Protein AF-A0A934BEP5-F1 (afdb_monomer_lite)

Sequence (52 aa):
MVPYPFSRGLFLYGNPLWVSREADDVSLEAARLELETVLNRLTEQAEQDVMR

Foldseek 3Di:
DDDPPVPDDDDDDDDDQDDDPPDDPVSVVVSVVVVVVRVVVVVVVRVVVVVD

pLDDT: mean 90.96, std 11.36, range [56.69, 98.5]

Secondary structure (DSSP, 8-state):
-PPTTTT-------PPPP--TT--HHHHHHHHHHHHHHHHHHHHHHHHHHH-

Radius of gyration: 15.94 Å; chains: 1; bounding box: 31×23×43 Å

Structure (mmCIF, N/CA/C/O backbone):
data_AF-A0A934BEP5-F1
#
_entry.id   AF-A0A934BEP5-F1
#
loop_
_atom_site.group_PDB
_atom_site.id
_atom_site.type_symbol
_atom_site.label_atom_id
_atom_site.label_alt_id
_atom_site.label_comp_id
_atom_site.label_asym_id
_atom_site.label_entity_id
_atom_site.label_seq_id
_atom_site.pdbx_PDB_ins_code
_atom_site.Cartn_x
_atom_site.Cartn_y
_atom_site.Cartn_z
_atom_site.occupancy
_atom_site.B_iso_or_equiv
_atom_site.auth_seq_id
_atom_site.auth_comp_id
_atom_site.auth_asym_id
_atom_site.auth_atom_id
_atom_site.pdbx_PDB_model_num
ATOM 1 N N . MET A 1 1 ? -18.937 -13.738 17.269 1.00 57.38 1 MET A N 1
ATOM 2 C CA . MET A 1 1 ? -18.899 -12.360 17.803 1.00 57.38 1 MET A CA 1
ATOM 3 C C . MET A 1 1 ? -17.438 -11.945 17.850 1.00 57.38 1 MET A C 1
ATOM 5 O O . MET A 1 1 ? -16.669 -12.668 18.470 1.00 57.38 1 MET A O 1
ATOM 9 N N . VAL A 1 2 ? -17.030 -10.896 17.130 1.00 67.69 2 VAL A N 1
ATOM 10 C CA . VAL A 1 2 ? -15.631 -10.431 17.152 1.00 67.69 2 VAL A CA 1
ATOM 11 C C . VAL A 1 2 ? -15.455 -9.516 18.371 1.00 67.69 2 VAL A C 1
ATOM 13 O O . VAL A 1 2 ? -16.224 -8.561 18.502 1.00 67.69 2 VAL A O 1
ATOM 16 N N . PRO A 1 3 ? -14.530 -9.819 19.297 1.00 68.69 3 PRO A N 1
ATOM 17 C CA . PRO A 1 3 ? -14.329 -9.009 20.492 1.00 68.69 3 PRO A CA 1
ATOM 18 C C . PRO A 1 3 ? -13.677 -7.664 20.150 1.00 68.69 3 PRO A C 1
ATOM 20 O O . PRO A 1 3 ? -12.912 -7.547 19.192 1.00 68.69 3 PRO A O 1
ATOM 23 N N . TYR A 1 4 ? -13.971 -6.641 20.953 1.00 56.69 4 TYR A N 1
ATOM 24 C CA . TYR A 1 4 ? -13.270 -5.359 20.878 1.00 56.69 4 TYR A CA 1
ATOM 25 C C . TYR A 1 4 ? -11.750 -5.543 21.075 1.00 56.69 4 TYR A C 1
ATOM 27 O O . TYR A 1 4 ? -11.350 -6.418 21.847 1.00 56.69 4 TYR A O 1
ATOM 35 N N . PRO A 1 5 ? -10.907 -4.729 20.405 1.00 65.19 5 PRO A N 1
ATOM 36 C CA . PRO A 1 5 ? -11.261 -3.605 19.527 1.00 65.19 5 PRO A CA 1
ATOM 37 C C . PRO A 1 5 ? -11.495 -3.995 18.054 1.00 65.19 5 PRO A C 1
ATOM 39 O O . PRO A 1 5 ? -11.816 -3.136 17.242 1.00 65.19 5 PRO A O 1
ATOM 42 N N . PHE A 1 6 ? -11.400 -5.280 17.700 1.00 70.94 6 PHE A N 1
ATOM 43 C CA . PHE A 1 6 ? -11.487 -5.764 16.313 1.00 70.94 6 PHE A CA 1
ATOM 44 C C . PHE A 1 6 ? -12.915 -5.793 15.739 1.00 70.94 6 PHE A C 1
ATOM 46 O O . PHE A 1 6 ? -13.143 -6.324 14.654 1.00 70.94 6 PHE A O 1
ATOM 53 N N . SER A 1 7 ? -13.900 -5.244 16.455 1.00 75.56 7 SER A N 1
ATOM 54 C CA . SER A 1 7 ? -15.289 -5.148 15.994 1.00 75.56 7 SER A CA 1
ATOM 55 C C . SER A 1 7 ? -15.504 -4.049 14.944 1.00 75.56 7 SER A C 1
ATOM 57 O O . SER A 1 7 ? -16.566 -4.008 14.324 1.00 75.56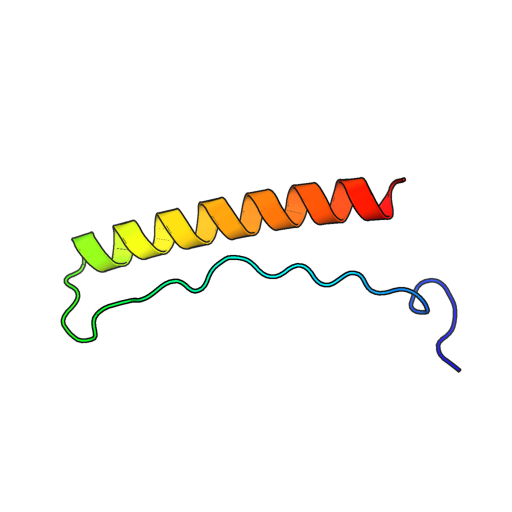 7 SER A O 1
ATOM 59 N N . ARG A 1 8 ? -14.513 -3.169 14.727 1.00 77.56 8 ARG A N 1
ATOM 60 C CA . ARG A 1 8 ? -14.533 -2.100 13.719 1.00 77.56 8 ARG A CA 1
ATOM 61 C C . ARG A 1 8 ? -13.302 -2.205 12.819 1.00 77.56 8 ARG A C 1
ATOM 63 O O . ARG A 1 8 ? -12.180 -2.211 13.311 1.00 77.56 8 ARG A O 1
ATOM 70 N N . GLY A 1 9 ? -13.528 -2.255 11.509 1.00 86.12 9 GLY A N 1
ATOM 71 C CA . GLY A 1 9 ? -12.487 -2.165 10.485 1.00 86.12 9 GLY A CA 1
ATOM 72 C C . GLY A 1 9 ? -12.790 -1.015 9.531 1.00 86.12 9 GLY A C 1
ATOM 73 O O . GLY A 1 9 ? -13.944 -0.830 9.145 1.00 86.12 9 GLY A O 1
ATOM 74 N N . LEU A 1 10 ? -11.763 -0.247 9.172 1.00 89.81 10 LEU A N 1
ATOM 75 C CA . LEU A 1 10 ? -11.815 0.786 8.141 1.00 89.81 10 LEU A CA 1
ATOM 76 C C . LEU A 1 10 ? -10.973 0.311 6.957 1.00 89.81 10 LEU A C 1
ATOM 78 O O . LEU A 1 10 ? -9.809 -0.040 7.131 1.00 89.81 10 LEU A O 1
ATOM 82 N N . PHE A 1 11 ? -11.565 0.299 5.765 1.00 92.69 11 PHE A N 1
ATOM 83 C CA . PHE A 1 11 ? -10.875 -0.031 4.522 1.00 92.69 11 PHE A CA 1
ATOM 84 C C . PHE A 1 11 ? -10.982 1.159 3.579 1.00 92.69 11 PHE A C 1
ATOM 86 O O . PHE A 1 11 ? -12.087 1.580 3.238 1.00 92.69 11 PHE A O 1
ATOM 93 N N . LEU A 1 12 ? -9.835 1.685 3.159 1.00 95.94 12 LEU A N 1
ATOM 94 C CA . LEU A 1 12 ? -9.745 2.738 2.158 1.00 95.94 12 LEU A CA 1
ATOM 95 C C . LEU A 1 12 ? -9.091 2.172 0.900 1.00 95.94 12 LEU A C 1
ATOM 97 O O . LEU A 1 12 ? -8.106 1.439 0.978 1.00 95.94 12 LEU A O 1
ATOM 101 N N . TYR A 1 13 ? -9.634 2.537 -0.257 1.00 95.50 13 TYR A N 1
ATOM 102 C CA . TYR A 1 13 ? -9.105 2.153 -1.560 1.00 95.50 13 TYR A CA 1
ATOM 103 C C . TYR A 1 13 ? -8.816 3.407 -2.379 1.00 95.50 13 TYR A C 1
ATOM 105 O O . TYR A 1 13 ? -9.615 4.344 -2.406 1.00 95.50 13 TYR A O 1
ATOM 113 N N . GLY A 1 14 ? -7.651 3.421 -3.024 1.00 94.25 14 GLY A N 1
ATOM 114 C CA . GLY A 1 14 ? -7.259 4.474 -3.953 1.00 94.25 14 GLY A CA 1
ATOM 115 C C . GLY A 1 14 ? -7.853 4.268 -5.341 1.00 94.25 14 GLY A C 1
ATOM 116 O O . GLY A 1 14 ? -8.522 3.270 -5.615 1.00 94.25 14 GLY A O 1
ATOM 117 N N . ASN A 1 15 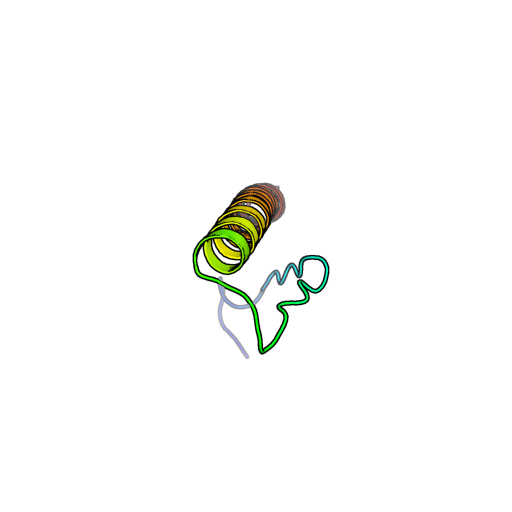? -7.564 5.210 -6.236 1.00 96.25 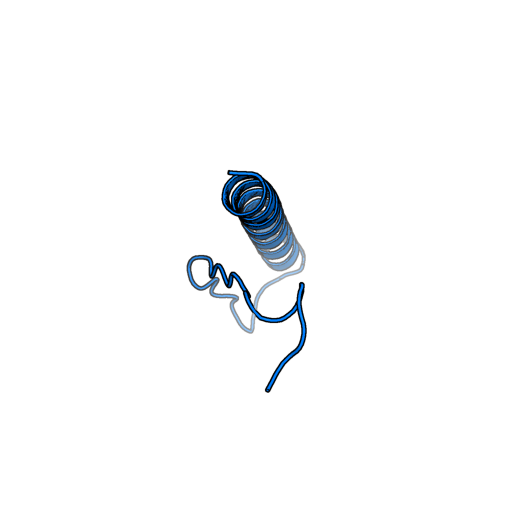15 ASN A N 1
ATOM 118 C CA . ASN A 1 15 ? -7.875 5.026 -7.647 1.00 96.25 15 ASN A CA 1
ATOM 119 C C . ASN A 1 15 ? -7.054 3.858 -8.220 1.00 96.25 15 ASN A C 1
ATOM 121 O O . ASN A 1 15 ? -5.907 3.666 -7.809 1.00 96.25 15 ASN A O 1
ATOM 125 N N . PRO A 1 16 ? -7.608 3.092 -9.174 1.00 95.56 16 PRO A N 1
ATOM 126 C CA . PRO A 1 16 ? -6.849 2.073 -9.883 1.00 95.56 16 PRO A CA 1
ATOM 127 C C . PRO A 1 16 ? -5.632 2.676 -10.588 1.00 95.56 16 PRO A C 1
ATOM 129 O O . PRO A 1 16 ? -5.761 3.677 -11.294 1.00 95.56 16 PRO A O 1
ATOM 132 N N . LEU A 1 17 ? -4.477 2.028 -10.433 1.00 95.00 17 LEU A N 1
ATOM 133 C CA . LEU A 1 17 ? -3.250 2.367 -11.144 1.00 95.00 17 LEU A CA 1
ATOM 134 C C . LEU A 1 17 ? -3.044 1.376 -12.292 1.00 95.00 17 LEU A C 1
ATOM 136 O O . LEU A 1 17 ?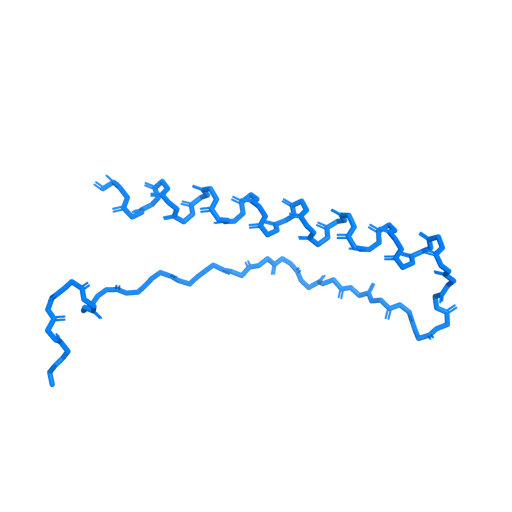 -2.973 0.166 -12.070 1.00 95.00 17 LEU A O 1
ATOM 140 N N . TRP A 1 18 ? -2.956 1.884 -13.519 1.00 95.19 18 TRP A N 1
ATOM 141 C CA . TRP A 1 18 ? -2.718 1.066 -14.706 1.00 95.19 18 TRP A CA 1
ATOM 142 C C . TRP A 1 18 ? -1.234 1.053 -15.046 1.00 95.19 18 TRP A C 1
ATOM 144 O O . TRP A 1 18 ? -0.636 2.102 -15.266 1.00 95.19 18 TRP A O 1
ATOM 154 N N . VAL A 1 19 ? -0.657 -0.143 -15.136 1.00 95.69 19 VAL A N 1
ATOM 155 C CA . VAL A 1 19 ? 0.744 -0.342 -15.517 1.00 95.69 19 VAL A CA 1
ATOM 156 C C . VAL A 1 19 ? 0.781 -1.119 -16.826 1.00 95.69 19 VAL A C 1
ATOM 158 O O . VAL A 1 19 ? 0.170 -2.184 -16.939 1.00 95.69 19 VAL A O 1
ATOM 161 N N . SER A 1 20 ? 1.467 -0.565 -17.825 1.00 96.00 20 SER A N 1
ATOM 162 C CA . SER A 1 20 ? 1.656 -1.227 -19.117 1.00 96.00 20 SER A CA 1
ATOM 163 C C . SER A 1 20 ? 2.453 -2.520 -18.950 1.00 96.00 20 SER A C 1
ATOM 165 O O . SER A 1 20 ? 3.381 -2.582 -18.143 1.00 96.00 20 SER A O 1
ATOM 167 N N . ARG A 1 21 ? 2.138 -3.547 -19.744 1.00 95.88 21 ARG A N 1
ATOM 168 C CA . ARG A 1 21 ? 2.900 -4.804 -19.732 1.00 95.88 21 ARG A CA 1
ATOM 169 C C . ARG A 1 21 ? 4.311 -4.611 -20.295 1.00 95.88 21 ARG A C 1
ATOM 171 O O . ARG A 1 21 ? 5.226 -5.336 -19.921 1.00 95.88 21 ARG A O 1
ATOM 178 N N . GLU A 1 22 ? 4.470 -3.634 -21.175 1.00 96.88 22 GLU A N 1
ATOM 179 C CA . GLU A 1 22 ? 5.707 -3.267 -21.857 1.00 96.88 22 GLU A CA 1
ATOM 180 C C . GLU A 1 22 ? 6.415 -2.081 -21.176 1.00 96.88 22 GLU A C 1
ATOM 182 O O . GLU A 1 22 ? 7.250 -1.431 -21.800 1.00 96.88 22 GLU A O 1
ATOM 187 N N . ALA A 1 23 ? 6.052 -1.753 -19.930 1.00 95.81 23 ALA A N 1
ATOM 188 C CA . ALA A 1 23 ? 6.677 -0.665 -19.187 1.00 95.81 23 ALA A CA 1
ATOM 189 C C . ALA A 1 23 ? 8.188 -0.903 -19.025 1.00 95.81 23 ALA A C 1
ATOM 191 O O . ALA A 1 23 ? 8.618 -1.993 -18.645 1.00 95.81 23 ALA A O 1
ATOM 192 N N . ASP A 1 24 ? 8.977 0.132 -19.311 1.00 97.50 24 ASP A N 1
ATOM 193 C CA . ASP A 1 24 ? 10.406 0.153 -19.014 1.00 97.50 24 ASP A CA 1
ATOM 194 C C . ASP A 1 24 ? 10.661 0.493 -17.538 1.00 97.50 24 ASP A C 1
ATOM 196 O O . ASP A 1 24 ? 9.748 0.862 -16.794 1.00 97.50 24 ASP A O 1
ATOM 200 N N . ASP A 1 25 ? 11.916 0.380 -17.107 1.00 98.00 25 ASP A N 1
ATOM 201 C CA . ASP A 1 25 ? 12.297 0.588 -15.706 1.00 98.00 25 ASP A CA 1
ATOM 202 C C . ASP A 1 25 ? 11.923 1.988 -15.195 1.00 98.00 25 ASP A C 1
ATOM 204 O O . ASP A 1 25 ? 11.517 2.148 -14.045 1.00 98.00 25 ASP A O 1
ATOM 208 N N . VAL A 1 26 ? 12.005 3.007 -16.056 1.00 97.88 26 VAL A N 1
ATOM 209 C CA . VAL A 1 26 ? 11.654 4.391 -15.704 1.00 97.88 26 VAL A CA 1
ATOM 210 C C . VAL A 1 26 ? 10.147 4.527 -15.489 1.00 97.88 26 VAL A C 1
ATOM 212 O O . VAL A 1 26 ? 9.712 5.135 -14.511 1.00 97.88 26 VAL A O 1
ATOM 215 N N . SER A 1 27 ? 9.343 3.940 -16.375 1.00 97.19 27 SER A N 1
ATOM 216 C CA . SER A 1 27 ? 7.882 3.962 -16.274 1.00 97.19 27 SER A CA 1
ATOM 217 C C . SER A 1 27 ? 7.385 3.153 -15.076 1.00 97.19 27 SER A C 1
ATOM 219 O O . SER A 1 27 ? 6.445 3.567 -14.396 1.00 97.19 27 SER A O 1
ATOM 221 N N . LEU A 1 28 ? 8.029 2.018 -14.785 1.00 98.12 28 LEU A N 1
ATOM 222 C CA . LEU A 1 28 ? 7.743 1.218 -13.596 1.00 98.12 28 LEU A CA 1
ATOM 223 C C . LEU A 1 28 ? 8.072 1.978 -12.313 1.00 98.12 28 LEU A C 1
ATOM 225 O O . LEU A 1 28 ? 7.270 1.967 -11.380 1.00 98.12 28 LEU A O 1
ATOM 229 N N . GLU A 1 29 ? 9.207 2.673 -12.271 1.00 98.31 29 GLU A N 1
ATOM 230 C CA . GLU A 1 29 ? 9.589 3.473 -11.109 1.00 98.31 29 GLU A CA 1
ATOM 231 C C . GLU A 1 29 ? 8.634 4.654 -10.885 1.00 98.31 29 GLU A C 1
ATOM 233 O O . GLU A 1 29 ? 8.245 4.933 -9.750 1.00 98.31 29 GLU A O 1
ATOM 238 N N . ALA A 1 30 ? 8.173 5.304 -11.956 1.00 97.62 30 ALA A N 1
ATOM 239 C CA . ALA A 1 30 ? 7.158 6.349 -11.858 1.00 97.62 30 ALA A CA 1
ATOM 240 C C . ALA A 1 30 ? 5.837 5.812 -11.274 1.00 97.62 30 ALA A C 1
ATOM 242 O O . ALA A 1 30 ? 5.287 6.401 -10.342 1.00 97.62 30 ALA A O 1
ATOM 243 N N . ALA A 1 31 ? 5.365 4.658 -11.759 1.00 97.62 31 ALA A N 1
ATOM 244 C CA . ALA A 1 31 ? 4.173 4.001 -11.222 1.00 97.62 31 ALA A CA 1
ATOM 245 C C . ALA A 1 31 ? 4.359 3.577 -9.753 1.00 97.62 31 ALA A C 1
ATOM 247 O O . ALA A 1 31 ? 3.444 3.715 -8.939 1.00 97.62 31 ALA A O 1
ATOM 248 N N . ARG A 1 32 ? 5.555 3.104 -9.384 1.00 97.69 32 ARG A N 1
ATOM 249 C CA . ARG A 1 32 ? 5.898 2.753 -8.000 1.00 97.69 32 ARG A CA 1
ATOM 250 C C . ARG A 1 32 ? 5.798 3.966 -7.070 1.00 97.69 32 ARG A C 1
ATOM 252 O O . ARG A 1 32 ? 5.209 3.851 -5.996 1.00 97.69 32 ARG A O 1
ATOM 259 N N . LEU A 1 33 ? 6.338 5.114 -7.481 1.00 98.50 33 LEU A N 1
ATOM 260 C CA . LEU A 1 33 ? 6.275 6.367 -6.720 1.00 98.50 33 LEU A CA 1
ATOM 261 C C . LEU A 1 33 ? 4.838 6.883 -6.567 1.00 98.50 33 LEU A C 1
ATOM 263 O O . LEU A 1 33 ? 4.459 7.345 -5.487 1.00 98.50 33 LEU A O 1
ATOM 267 N N . GLU A 1 34 ? 4.021 6.785 -7.619 1.00 97.81 34 GLU A N 1
ATOM 268 C CA . GLU A 1 34 ? 2.601 7.145 -7.553 1.00 97.81 34 GLU A CA 1
ATOM 269 C C . GLU A 1 34 ? 1.851 6.254 -6.555 1.00 97.81 34 GLU A C 1
ATOM 271 O O . GLU A 1 34 ? 1.140 6.760 -5.682 1.00 97.81 34 GLU A O 1
ATOM 276 N N . LEU A 1 35 ? 2.062 4.936 -6.632 1.00 98.00 35 LEU A N 1
ATOM 277 C CA . LEU A 1 35 ? 1.454 3.977 -5.714 1.00 98.00 35 LEU A CA 1
ATOM 278 C C . LEU A 1 35 ? 1.831 4.277 -4.260 1.00 98.00 35 LEU A C 1
ATOM 280 O O . LEU A 1 35 ? 0.952 4.350 -3.402 1.00 98.00 35 LEU A O 1
ATOM 284 N N . GLU A 1 36 ? 3.120 4.480 -3.988 1.00 98.50 36 GLU A N 1
ATOM 285 C CA . GLU A 1 36 ? 3.626 4.814 -2.654 1.00 98.50 36 GLU A CA 1
ATOM 286 C C . GLU A 1 36 ? 2.974 6.091 -2.115 1.00 98.50 36 GLU A C 1
ATOM 288 O O . GLU A 1 36 ? 2.453 6.107 -0.999 1.00 98.50 36 GLU A O 1
ATOM 293 N N . THR A 1 37 ? 2.917 7.139 -2.936 1.00 98.25 37 THR A N 1
ATOM 294 C CA . THR A 1 37 ? 2.303 8.417 -2.559 1.00 98.25 37 THR A CA 1
ATOM 295 C C . THR A 1 37 ? 0.827 8.246 -2.190 1.00 98.25 37 THR A C 1
ATOM 297 O O . THR A 1 37 ? 0.363 8.790 -1.184 1.00 98.25 37 THR A O 1
ATOM 300 N N . VAL A 1 38 ? 0.070 7.474 -2.978 1.00 98.19 38 VAL A N 1
ATOM 301 C CA . VAL A 1 38 ? -1.353 7.226 -2.707 1.00 98.19 38 VAL A CA 1
ATOM 302 C C . VAL A 1 38 ? -1.539 6.393 -1.442 1.00 98.19 38 VAL A C 1
ATOM 304 O O . VAL A 1 38 ? -2.378 6.750 -0.616 1.00 98.19 38 VAL A O 1
ATOM 307 N N . LEU A 1 39 ? -0.776 5.313 -1.268 1.00 98.25 39 LEU A N 1
ATOM 308 C CA . LEU A 1 39 ? -0.910 4.435 -0.105 1.00 98.25 39 LEU A CA 1
ATOM 309 C C . LEU A 1 39 ? -0.530 5.141 1.199 1.00 98.25 39 LEU A C 1
ATOM 311 O O . LEU A 1 39 ? -1.250 4.992 2.187 1.00 98.25 39 LEU A O 1
ATOM 315 N N . ASN A 1 40 ? 0.523 5.961 1.195 1.00 98.44 40 ASN A N 1
ATOM 316 C CA . ASN A 1 40 ? 0.911 6.751 2.365 1.00 98.44 40 ASN A CA 1
ATOM 317 C C . ASN A 1 40 ? -0.205 7.729 2.756 1.00 98.44 40 ASN A C 1
ATOM 319 O O . ASN A 1 40 ? -0.657 7.726 3.898 1.00 98.44 40 ASN A O 1
ATOM 323 N N . ARG A 1 41 ? -0.755 8.469 1.784 1.00 98.38 41 ARG A N 1
ATOM 324 C CA . ARG A 1 41 ? -1.881 9.385 2.023 1.00 98.38 41 ARG A CA 1
ATOM 325 C C . ARG A 1 41 ? -3.124 8.671 2.565 1.00 98.38 41 ARG A C 1
ATOM 327 O O . ARG A 1 41 ? -3.796 9.193 3.449 1.00 98.38 41 ARG A O 1
ATOM 334 N N . LEU A 1 42 ? -3.473 7.501 2.021 1.00 98.06 42 LEU A N 1
ATOM 335 C CA . LEU A 1 42 ? -4.617 6.722 2.514 1.00 98.06 42 LEU A CA 1
ATOM 336 C C . LEU A 1 42 ? -4.374 6.176 3.922 1.00 98.06 42 LEU A C 1
ATOM 338 O O . LEU A 1 42 ? -5.313 6.098 4.707 1.00 98.06 42 LEU A O 1
ATOM 342 N N . THR A 1 43 ? -3.132 5.826 4.247 1.00 97.38 43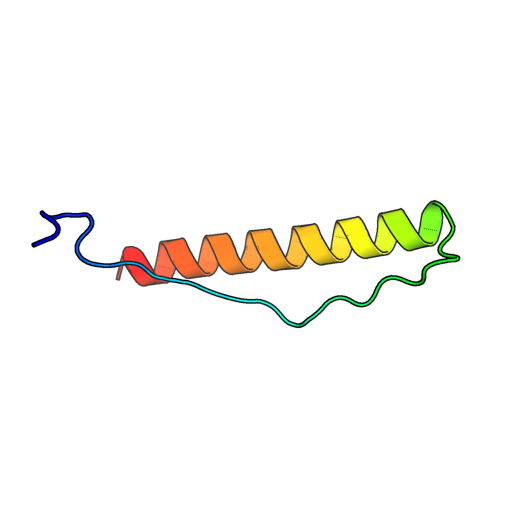 THR A N 1
ATOM 343 C CA . THR A 1 43 ? -2.754 5.371 5.589 1.00 97.38 43 THR A CA 1
ATOM 344 C C . THR A 1 4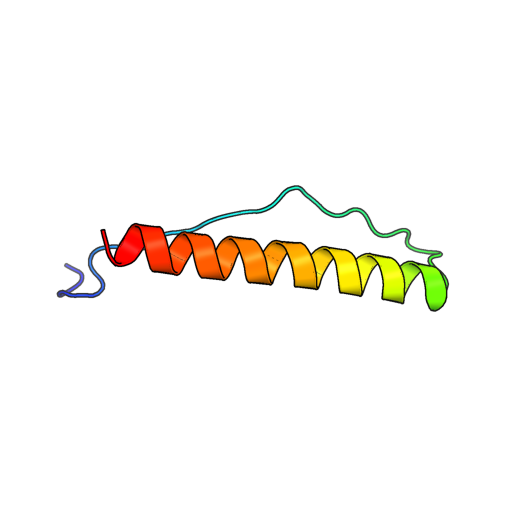3 ? -2.920 6.499 6.603 1.00 97.38 43 THR A C 1
ATOM 346 O O . THR A 1 43 ? -3.621 6.316 7.593 1.00 97.38 43 THR A O 1
ATOM 349 N N . GLU A 1 44 ? -2.393 7.691 6.309 1.00 97.50 44 GLU A N 1
ATOM 350 C CA . GLU A 1 44 ? -2.576 8.877 7.159 1.00 97.50 44 GLU A CA 1
ATOM 351 C C . GLU A 1 44 ? -4.063 9.217 7.353 1.00 97.50 44 GLU A C 1
ATOM 353 O O . GLU A 1 44 ? -4.501 9.504 8.468 1.00 97.50 44 GLU A O 1
ATOM 358 N N . GLN A 1 45 ? -4.869 9.131 6.289 1.00 96.81 45 GLN A N 1
ATOM 359 C CA . GLN A 1 45 ? -6.317 9.341 6.378 1.00 96.81 45 GLN A CA 1
ATOM 360 C C . GLN A 1 45 ? -6.990 8.302 7.283 1.00 96.81 45 GLN A C 1
ATOM 362 O O . GLN A 1 45 ? -7.821 8.655 8.118 1.00 96.81 45 GLN A O 1
ATOM 367 N N . ALA A 1 46 ? -6.633 7.023 7.136 1.00 95.75 46 ALA A N 1
ATOM 368 C CA . ALA A 1 46 ? -7.203 5.955 7.947 1.00 95.75 46 ALA A CA 1
ATOM 369 C C . ALA A 1 46 ? -6.878 6.136 9.435 1.00 95.75 46 ALA A C 1
ATOM 371 O O . ALA A 1 46 ? -7.749 5.936 10.282 1.00 95.75 46 ALA A O 1
ATOM 372 N N . GLU A 1 47 ? -5.651 6.547 9.758 1.00 94.38 47 GLU A N 1
ATOM 373 C CA . GLU A 1 47 ? -5.251 6.863 11.130 1.00 94.38 47 GLU A CA 1
ATOM 374 C C . GLU A 1 47 ? -6.092 8.007 11.705 1.00 94.38 47 GLU A C 1
ATOM 376 O O . GLU A 1 47 ? -6.644 7.874 12.799 1.00 94.38 47 GLU A O 1
ATOM 381 N N . GLN A 1 48 ? -6.264 9.095 10.949 1.00 94.88 48 GLN A N 1
ATOM 382 C CA . GLN A 1 48 ? -7.093 10.230 11.363 1.00 94.88 48 GLN A CA 1
ATOM 383 C C . GLN A 1 48 ? -8.560 9.836 11.590 1.00 94.88 48 GLN A C 1
ATOM 385 O O . GLN A 1 48 ? -9.161 10.248 12.582 1.00 94.88 48 GLN A O 1
ATOM 390 N N . ASP A 1 49 ? -9.133 9.012 10.711 1.00 92.38 49 ASP A N 1
ATOM 391 C CA . ASP A 1 49 ? -10.533 8.584 10.800 1.00 92.38 49 ASP A CA 1
ATOM 392 C C . ASP A 1 49 ? -10.797 7.631 11.972 1.00 92.38 49 ASP A C 1
ATOM 394 O O . ASP A 1 49 ? -11.897 7.628 12.528 1.00 92.38 49 ASP A O 1
ATOM 398 N N . VAL A 1 50 ? -9.809 6.817 12.357 1.00 89.12 50 VAL A N 1
ATOM 399 C CA . VAL A 1 50 ? -9.917 5.907 13.509 1.00 89.12 50 VAL A CA 1
ATOM 400 C C . VAL A 1 50 ? -9.682 6.636 14.835 1.00 89.12 50 VAL A C 1
ATOM 402 O O . VAL A 1 50 ? -10.252 6.232 15.849 1.00 89.12 50 VAL A O 1
ATOM 405 N N . MET A 1 51 ? -8.866 7.695 14.849 1.00 82.19 51 MET A N 1
ATOM 406 C CA . MET A 1 51 ? -8.613 8.507 16.048 1.00 82.19 51 MET A CA 1
ATOM 407 C C . MET A 1 51 ? -9.735 9.510 16.373 1.00 82.19 51 MET A C 1
ATOM 409 O O . MET A 1 51 ? -9.726 10.082 17.465 1.00 82.19 51 MET A O 1
ATOM 413 N N . ARG A 1 52 ? -10.679 9.731 15.452 1.00 71.12 52 ARG A N 1
ATOM 414 C CA . ARG A 1 52 ? -11.858 10.591 15.635 1.00 71.12 52 ARG A CA 1
ATOM 415 C C . ARG A 1 52 ? -12.989 9.898 16.400 1.00 71.12 52 ARG A C 1
ATOM 417 O O . ARG A 1 52 ? -13.628 10.605 17.212 1.00 71.12 52 ARG A O 1
#